Protein AF-A0A7V3WCJ1-F1 (afdb_monomer)

Mean predicted aligned error: 14.2 Å

Structure (mmCIF, N/CA/C/O backbone):
data_AF-A0A7V3WCJ1-F1
#
_entry.id   AF-A0A7V3WCJ1-F1
#
loop_
_atom_site.group_PDB
_atom_site.id
_atom_site.type_symbol
_atom_site.label_atom_id
_atom_site.label_alt_id
_atom_site.label_comp_id
_atom_site.label_asym_id
_atom_site.label_entity_id
_atom_site.label_seq_id
_atom_site.pdbx_PDB_ins_code
_atom_site.Cartn_x
_atom_site.Cartn_y
_atom_site.Cartn_z
_atom_site.occupancy
_atom_site.B_iso_or_equiv
_atom_site.auth_seq_id
_atom_site.auth_comp_id
_atom_site.auth_asym_id
_atom_site.auth_atom_id
_atom_site.pdbx_PDB_model_num
ATOM 1 N N . MET A 1 1 ? 14.424 77.603 13.466 1.00 44.03 1 MET A N 1
ATOM 2 C CA . MET A 1 1 ? 14.959 76.232 13.320 1.00 44.03 1 MET A CA 1
ATOM 3 C C . MET A 1 1 ? 13.785 75.264 13.225 1.00 44.03 1 MET A C 1
ATOM 5 O O . MET A 1 1 ? 13.098 75.058 14.213 1.00 44.03 1 MET A O 1
ATOM 9 N N . LYS A 1 2 ? 13.462 74.783 12.017 1.00 47.66 2 LYS A N 1
ATOM 10 C CA . LYS A 1 2 ? 12.344 73.857 11.762 1.00 47.66 2 LYS A CA 1
ATOM 11 C C . LYS A 1 2 ? 12.919 72.444 11.724 1.00 47.66 2 LYS A C 1
ATOM 13 O O . LYS A 1 2 ? 13.711 72.175 10.834 1.00 47.66 2 LYS A O 1
ATOM 18 N N . TYR A 1 3 ? 12.569 71.599 12.692 1.00 51.75 3 TYR A N 1
ATOM 19 C CA . TYR A 1 3 ? 13.050 70.219 12.821 1.00 51.75 3 TYR A CA 1
ATOM 20 C C . TYR A 1 3 ? 12.487 69.341 11.685 1.00 51.75 3 TYR A C 1
ATOM 22 O O . TYR A 1 3 ? 11.305 68.995 11.728 1.00 51.75 3 TYR A O 1
ATOM 30 N N . PRO A 1 4 ? 13.281 68.947 10.670 1.00 53.12 4 PRO A N 1
ATOM 31 C CA . PRO A 1 4 ? 12.783 68.126 9.563 1.00 53.12 4 PRO A CA 1
ATOM 32 C C . PRO A 1 4 ? 12.708 66.629 9.920 1.00 53.12 4 PRO A C 1
ATOM 34 O O . PRO A 1 4 ? 12.177 65.832 9.152 1.00 53.12 4 PRO A O 1
ATOM 37 N N . TYR A 1 5 ? 13.196 66.244 11.103 1.00 53.50 5 TYR A N 1
ATOM 38 C CA . TYR A 1 5 ? 13.341 64.850 11.528 1.00 53.50 5 TYR A CA 1
ATOM 39 C C . TYR A 1 5 ? 12.057 64.211 12.083 1.00 53.50 5 TYR A C 1
ATOM 41 O O . TYR A 1 5 ? 11.959 62.991 12.146 1.00 53.50 5 TYR A O 1
ATOM 49 N N . TYR A 1 6 ? 11.039 65.003 12.439 1.00 54.31 6 TYR A N 1
ATOM 50 C CA . TYR A 1 6 ? 9.848 64.490 13.135 1.00 54.31 6 TYR A CA 1
ATOM 51 C C . TYR A 1 6 ? 8.928 63.629 12.254 1.00 54.31 6 TYR A C 1
ATOM 53 O O . TYR A 1 6 ? 8.267 62.720 12.749 1.00 54.31 6 TYR A O 1
ATOM 61 N N . LYS A 1 7 ? 8.898 63.876 10.937 1.00 56.44 7 LYS A N 1
ATOM 62 C CA . LYS A 1 7 ? 8.037 63.122 10.008 1.00 56.44 7 LYS A CA 1
ATOM 63 C C . LYS A 1 7 ? 8.504 61.679 9.801 1.00 56.44 7 LYS A C 1
ATOM 65 O O . LYS A 1 7 ? 7.675 60.796 9.619 1.00 56.44 7 LYS A O 1
ATOM 70 N N . TRP A 1 8 ? 9.813 61.442 9.865 1.00 54.53 8 TRP A N 1
ATOM 71 C CA . TRP A 1 8 ? 10.405 60.122 9.636 1.00 54.53 8 TRP A CA 1
ATOM 72 C C . TRP A 1 8 ? 10.283 59.213 10.859 1.00 54.53 8 TRP A C 1
ATOM 74 O O . TRP A 1 8 ? 9.990 58.028 10.712 1.00 54.53 8 TRP A O 1
ATOM 84 N N . SER A 1 9 ? 10.411 59.772 12.067 1.00 59.06 9 SER A N 1
ATOM 85 C CA . SER A 1 9 ? 10.249 59.001 13.304 1.00 59.06 9 SER A CA 1
ATOM 86 C C . SER A 1 9 ? 8.825 58.487 13.497 1.00 59.06 9 SER A C 1
ATOM 88 O O . SER A 1 9 ? 8.661 57.356 13.937 1.00 59.06 9 SER A O 1
ATOM 90 N N . ILE A 1 10 ? 7.808 59.273 13.124 1.00 62.25 10 ILE A N 1
ATOM 91 C CA . ILE A 1 10 ? 6.398 58.862 13.234 1.00 62.25 10 ILE A CA 1
ATOM 92 C C . ILE A 1 10 ? 6.067 57.760 12.224 1.00 62.25 10 ILE A C 1
ATOM 94 O O . ILE A 1 10 ? 5.360 56.815 12.556 1.00 62.25 10 ILE A O 1
ATOM 98 N N . LEU A 1 11 ? 6.595 57.847 10.999 1.00 63.66 11 LEU A N 1
ATOM 99 C CA . LEU A 1 11 ? 6.371 56.808 9.993 1.00 63.66 11 LEU A CA 1
ATOM 100 C C . LEU A 1 11 ? 7.015 55.479 10.411 1.00 63.66 11 LEU A C 1
ATOM 102 O O . LEU A 1 11 ? 6.411 54.423 10.246 1.00 63.66 11 LEU A O 1
ATOM 106 N N . SER A 1 12 ? 8.219 55.550 10.988 1.00 61.09 12 SER A N 1
ATOM 107 C CA . SER A 1 12 ? 8.955 54.388 11.492 1.00 61.09 12 SER A CA 1
ATOM 108 C C . SER A 1 12 ? 8.236 53.730 12.669 1.00 61.09 12 SER A C 1
ATOM 110 O O . SER A 1 12 ? 8.022 52.519 12.654 1.00 61.09 12 SER A O 1
ATOM 112 N N . THR A 1 13 ? 7.775 54.511 13.654 1.00 65.50 13 THR A N 1
ATOM 113 C CA . THR A 1 13 ? 7.028 53.954 14.790 1.00 65.50 13 THR A CA 1
ATOM 114 C C . THR A 1 13 ? 5.686 53.374 14.369 1.00 65.50 13 THR A C 1
ATOM 116 O O . THR A 1 13 ? 5.299 52.343 14.908 1.00 65.50 13 THR A O 1
ATOM 119 N N . LEU A 1 14 ? 5.005 53.957 13.377 1.00 68.12 14 LEU A N 1
ATOM 120 C CA . LEU A 1 14 ? 3.754 53.407 12.851 1.00 68.12 14 LEU A CA 1
ATOM 121 C C . LEU A 1 14 ? 3.976 52.072 12.122 1.00 68.12 14 LEU A C 1
ATOM 123 O O . LEU A 1 14 ? 3.197 51.142 12.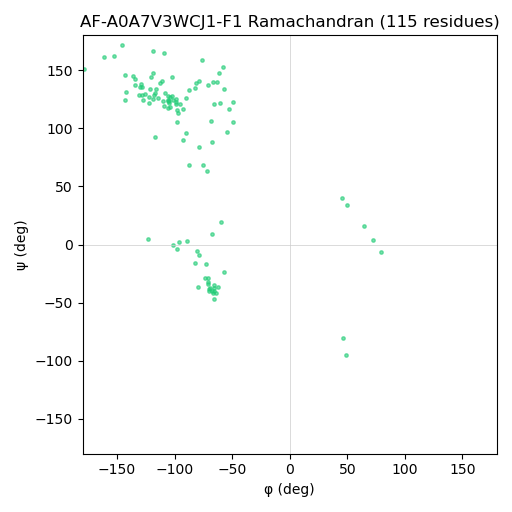309 1.00 68.12 14 LEU A O 1
ATOM 127 N N . TYR A 1 15 ? 5.061 51.955 11.347 1.00 62.38 15 TYR A N 1
ATOM 128 C CA . TYR A 1 15 ? 5.451 50.705 10.683 1.00 62.38 15 TYR A CA 1
ATOM 129 C C . TYR A 1 15 ? 5.797 49.606 11.692 1.00 62.38 15 TYR A C 1
ATOM 131 O O . TYR A 1 15 ? 5.388 48.459 11.532 1.00 62.38 15 TYR A O 1
ATOM 139 N N . LEU A 1 16 ? 6.520 49.966 12.754 1.00 66.00 16 LEU A N 1
ATOM 140 C CA . LEU A 1 16 ? 6.945 49.042 13.804 1.00 66.00 16 LEU A CA 1
ATOM 141 C C . LEU A 1 16 ? 5.752 48.572 14.648 1.00 66.00 16 LEU A C 1
ATOM 143 O O . LEU A 1 16 ? 5.663 47.394 14.986 1.00 66.00 16 LEU A O 1
ATOM 147 N N . LEU A 1 17 ? 4.790 49.464 14.912 1.00 67.88 17 LEU A N 1
ATOM 148 C CA . LEU A 1 17 ? 3.538 49.122 15.584 1.00 67.88 17 LEU A CA 1
ATOM 149 C C . LEU A 1 17 ? 2.672 48.192 14.721 1.00 67.88 17 LEU A C 1
ATOM 151 O O . LEU A 1 17 ? 2.127 47.228 15.242 1.00 67.88 17 LEU A O 1
ATOM 155 N N . LEU A 1 18 ? 2.588 48.437 13.408 1.00 62.62 18 LEU A N 1
ATOM 156 C CA . LEU A 1 18 ? 1.907 47.555 12.451 1.00 62.62 18 LEU A CA 1
ATOM 157 C C . LEU A 1 18 ? 2.557 46.170 12.374 1.00 62.62 18 LEU A C 1
ATOM 159 O O . LEU A 1 18 ? 1.845 45.180 12.262 1.00 62.62 18 LEU A O 1
ATOM 163 N N . PHE A 1 19 ? 3.886 46.085 12.474 1.00 60.12 19 P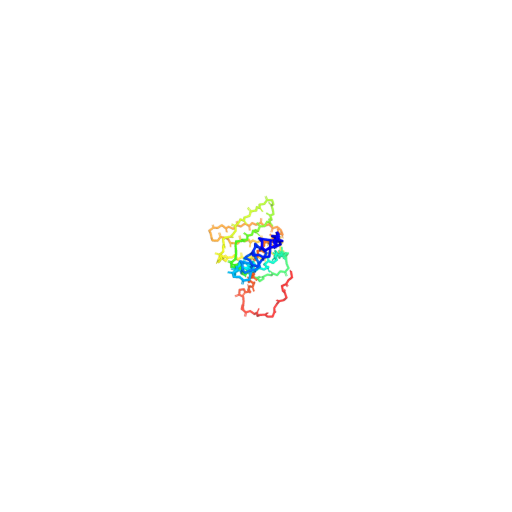HE A N 1
ATOM 164 C CA . PHE A 1 19 ? 4.604 44.809 12.499 1.00 60.12 19 PHE A CA 1
ATOM 165 C C . PHE A 1 19 ? 4.358 44.034 13.803 1.00 60.12 19 PHE A C 1
ATOM 167 O O . PHE A 1 19 ? 4.184 42.821 13.775 1.00 60.12 19 PHE A O 1
ATOM 174 N N . LEU A 1 20 ? 4.290 44.737 14.939 1.00 60.59 20 LEU A N 1
ATOM 175 C CA . LEU A 1 20 ? 3.990 44.152 16.251 1.00 60.59 20 LEU A CA 1
ATOM 176 C C . LEU A 1 20 ? 2.509 43.767 16.416 1.00 60.59 20 LEU A C 1
ATOM 178 O O . LEU A 1 20 ? 2.200 42.841 17.161 1.00 60.59 20 LEU A O 1
ATOM 182 N N . LEU A 1 21 ? 1.599 44.468 15.733 1.00 59.94 21 LEU A N 1
ATOM 183 C CA . LEU A 1 21 ? 0.149 44.232 15.755 1.00 59.94 21 LEU A CA 1
ATOM 184 C C . LEU A 1 21 ? -0.345 43.362 14.594 1.00 59.94 21 LEU A C 1
ATOM 186 O O . LEU A 1 21 ? -1.547 43.130 14.493 1.00 59.94 21 LEU A O 1
ATOM 190 N N . CYS A 1 22 ? 0.547 42.884 13.726 1.00 52.59 22 CYS A N 1
ATOM 191 C CA . CYS A 1 22 ? 0.232 41.877 12.724 1.00 52.59 22 CYS A CA 1
ATOM 192 C C . CYS A 1 22 ? 0.480 40.491 13.334 1.00 52.59 22 CYS A C 1
ATOM 194 O O . CYS A 1 22 ? 1.604 39.991 13.255 1.00 52.59 22 CYS A O 1
ATOM 196 N N . PRO A 1 23 ? -0.540 39.796 13.874 1.00 49.94 23 PRO A N 1
ATOM 197 C CA . PRO A 1 23 ? -0.493 38.350 13.992 1.00 49.94 23 PRO A CA 1
ATOM 198 C C . PRO A 1 23 ? -0.658 37.784 12.577 1.00 49.94 23 PRO A C 1
ATOM 200 O O . PRO A 1 23 ? -1.653 37.142 12.253 1.00 49.94 23 PRO A O 1
ATOM 203 N N . VAL A 1 24 ? 0.283 38.075 11.676 1.00 52.12 24 VAL A N 1
ATOM 204 C CA . VAL A 1 24 ? 0.304 37.447 10.360 1.00 52.12 24 VAL A CA 1
ATOM 205 C C . VAL A 1 24 ? 0.896 36.072 10.578 1.00 52.12 24 VAL A C 1
ATOM 207 O O . VAL A 1 24 ? 2.099 35.860 10.490 1.00 52.12 24 VAL A O 1
ATOM 210 N N . LEU A 1 25 ? 0.002 35.164 10.971 1.00 47.84 25 LEU A N 1
ATOM 211 C CA . LEU A 1 25 ? -0.353 34.024 10.133 1.00 47.84 25 LEU A CA 1
ATOM 212 C C . LEU A 1 25 ? 0.838 33.296 9.498 1.00 47.84 25 LEU A C 1
ATOM 214 O O . LEU A 1 25 ? 0.733 32.774 8.397 1.00 47.84 25 LEU A O 1
ATOM 218 N N . GLN A 1 26 ? 1.928 33.111 10.235 1.00 44.91 26 GLN A N 1
ATOM 219 C CA . GLN A 1 26 ? 2.606 31.827 10.176 1.00 44.91 26 GLN A CA 1
ATOM 220 C C . GLN A 1 26 ? 1.753 30.847 10.977 1.00 44.91 26 GLN A C 1
ATOM 222 O O . GLN A 1 26 ? 2.137 30.363 12.037 1.00 44.91 26 GLN A O 1
ATOM 227 N N . ALA A 1 27 ? 0.568 30.540 10.434 1.00 49.50 27 ALA A N 1
ATOM 228 C CA . ALA A 1 27 ? 0.094 29.176 10.507 1.00 49.50 27 ALA A CA 1
ATOM 229 C C . ALA A 1 27 ? 1.244 28.382 9.898 1.00 49.50 27 ALA A C 1
ATOM 231 O O . ALA A 1 27 ? 1.444 28.400 8.683 1.00 49.50 27 ALA A O 1
ATOM 232 N N . GLN A 1 28 ? 2.105 27.848 10.764 1.00 46.81 28 GLN A N 1
ATOM 233 C CA . GLN A 1 28 ? 3.076 26.847 10.383 1.00 46.81 28 GLN A CA 1
ATOM 234 C C . GLN A 1 28 ? 2.254 25.827 9.610 1.00 46.81 28 GLN A C 1
ATOM 236 O O . GLN A 1 28 ? 1.424 25.139 10.204 1.00 46.81 28 GLN A O 1
ATOM 241 N N . GLN A 1 29 ? 2.390 25.812 8.279 1.00 47.94 29 GLN A N 1
ATOM 242 C CA . GLN A 1 29 ? 1.914 24.675 7.515 1.00 47.94 29 GLN A CA 1
ATOM 243 C C . GLN A 1 29 ? 2.511 23.474 8.242 1.00 47.94 29 GLN A C 1
ATOM 245 O O . GLN A 1 29 ? 3.730 23.486 8.467 1.00 47.94 29 GLN A O 1
ATOM 250 N N . PRO A 1 30 ? 1.692 22.517 8.711 1.00 51.91 30 PRO A N 1
ATOM 251 C CA . PRO A 1 30 ? 2.242 21.306 9.278 1.00 51.91 30 PRO A CA 1
ATOM 252 C C . PRO A 1 30 ? 3.204 20.779 8.223 1.00 51.91 30 PRO A C 1
ATOM 254 O O . PRO A 1 30 ? 2.823 20.566 7.070 1.00 51.91 30 PRO A O 1
ATOM 257 N N . PHE A 1 31 ? 4.487 20.733 8.579 1.00 52.78 31 PHE A N 1
ATOM 258 C CA . PHE A 1 31 ? 5.508 20.165 7.724 1.00 52.78 31 PHE A CA 1
ATOM 259 C C . PHE A 1 31 ? 5.186 18.675 7.680 1.00 52.78 31 PHE A C 1
ATOM 261 O O . PHE A 1 31 ? 5.617 17.922 8.547 1.00 52.78 31 PHE A O 1
ATOM 268 N N . ASN A 1 32 ? 4.331 18.291 6.736 1.00 58.44 32 ASN A N 1
ATOM 269 C CA . ASN A 1 32 ? 4.004 16.914 6.430 1.00 58.44 32 ASN A CA 1
ATOM 270 C C . ASN A 1 32 ? 4.965 16.508 5.318 1.00 58.44 32 ASN A C 1
ATOM 272 O O . ASN A 1 32 ? 4.683 16.775 4.150 1.00 58.44 32 ASN A O 1
ATOM 276 N N . PRO A 1 33 ? 6.153 15.968 5.651 1.00 64.12 33 PRO A N 1
ATOM 277 C CA . PRO A 1 33 ? 7.056 15.494 4.624 1.00 64.12 33 PRO A CA 1
ATOM 278 C C . PRO A 1 33 ? 6.366 14.368 3.844 1.00 64.12 33 PRO A C 1
ATOM 280 O O . PRO A 1 33 ? 5.605 13.593 4.438 1.00 64.12 33 PRO A O 1
ATOM 283 N N . PRO A 1 34 ? 6.653 14.243 2.541 1.00 66.81 34 PRO A N 1
ATOM 284 C CA . PRO A 1 34 ? 6.166 13.119 1.764 1.00 66.81 34 PRO A CA 1
ATOM 285 C C . PRO A 1 34 ? 6.715 11.822 2.367 1.00 66.81 34 PRO A C 1
ATOM 287 O O . PRO A 1 34 ? 7.928 11.632 2.499 1.00 66.81 34 PRO A O 1
ATOM 290 N N . VAL A 1 35 ? 5.812 10.929 2.753 1.00 72.62 35 VAL A N 1
ATOM 291 C CA . VAL A 1 35 ? 6.108 9.577 3.217 1.00 72.62 35 VAL A CA 1
ATOM 292 C C . VAL A 1 35 ? 6.095 8.664 2.001 1.00 72.62 35 VAL A C 1
ATOM 294 O O . VAL A 1 35 ? 5.114 8.628 1.255 1.00 72.62 35 VAL A O 1
ATOM 297 N N . ARG A 1 36 ? 7.186 7.916 1.808 1.00 70.62 36 ARG A N 1
ATOM 298 C CA . ARG A 1 36 ? 7.279 6.892 0.767 1.00 70.62 36 ARG A CA 1
ATOM 299 C C . ARG A 1 36 ? 7.294 5.507 1.401 1.00 70.62 36 ARG A C 1
ATOM 301 O O . ARG A 1 36 ? 8.168 5.233 2.220 1.00 70.62 36 ARG A O 1
ATOM 308 N N . VAL A 1 37 ? 6.358 4.649 1.003 1.00 72.75 37 VAL A N 1
ATOM 309 C CA . VAL A 1 37 ? 6.300 3.240 1.428 1.00 72.75 37 VAL A CA 1
ATOM 310 C C . VAL A 1 37 ? 6.491 2.346 0.211 1.00 72.75 37 VAL A C 1
ATOM 312 O O . VAL A 1 37 ? 5.876 2.574 -0.833 1.00 72.75 37 VAL A O 1
ATOM 315 N N . TRP A 1 38 ? 7.347 1.336 0.356 1.00 73.88 38 TRP A N 1
ATOM 316 C CA . TRP A 1 38 ? 7.646 0.362 -0.688 1.00 73.88 38 TRP A CA 1
ATOM 317 C C . TRP A 1 38 ? 6.975 -0.959 -0.345 1.00 73.88 38 TRP A C 1
ATOM 319 O O . TRP A 1 38 ? 7.284 -1.585 0.667 1.00 73.88 38 TRP A O 1
ATOM 329 N N . LEU A 1 39 ? 6.050 -1.396 -1.191 1.00 74.94 39 LEU A N 1
ATOM 330 C CA . LEU A 1 39 ? 5.393 -2.683 -1.027 1.00 74.94 39 LEU A CA 1
ATOM 331 C C . LEU A 1 39 ? 6.078 -3.695 -1.936 1.00 74.94 39 LEU A C 1
ATOM 333 O O . LEU A 1 39 ? 5.902 -3.675 -3.154 1.00 74.94 39 LEU A O 1
ATOM 337 N N . THR A 1 40 ? 6.867 -4.568 -1.318 1.00 69.88 40 THR A N 1
ATOM 338 C CA . THR A 1 40 ? 7.543 -5.684 -1.983 1.00 69.88 40 THR A CA 1
ATOM 339 C C . THR A 1 40 ? 6.908 -7.012 -1.567 1.00 69.88 40 THR A C 1
ATOM 341 O O . THR A 1 40 ? 6.149 -7.086 -0.597 1.00 69.88 40 THR A O 1
ATOM 344 N N . HIS A 1 41 ? 7.211 -8.068 -2.317 1.00 68.81 41 HIS A N 1
ATOM 345 C CA . HIS A 1 41 ? 6.636 -9.421 -2.290 1.00 68.81 41 HIS A CA 1
ATOM 346 C C . HIS A 1 41 ? 6.758 -10.210 -0.962 1.00 68.81 41 HIS A C 1
ATOM 348 O O . HIS A 1 41 ? 6.668 -11.435 -0.952 1.00 68.81 41 HIS A O 1
ATOM 354 N N . TRP A 1 42 ? 6.990 -9.564 0.182 1.00 58.94 42 TRP A N 1
ATOM 355 C CA . TRP A 1 42 ? 7.591 -10.239 1.329 1.00 58.94 42 TRP A CA 1
ATOM 356 C C . TRP A 1 42 ? 6.630 -10.748 2.413 1.00 58.94 42 TRP A C 1
ATOM 358 O O . TRP A 1 42 ? 7.086 -11.403 3.350 1.00 58.94 42 TRP A O 1
ATOM 368 N N . GLN A 1 43 ? 5.317 -10.502 2.341 1.00 60.09 43 GLN A N 1
ATOM 369 C CA . GLN A 1 43 ? 4.408 -10.982 3.393 1.00 60.09 43 GLN A CA 1
ATOM 370 C C . GLN A 1 43 ? 3.047 -11.443 2.881 1.00 60.09 43 GLN A C 1
ATOM 372 O O . GLN A 1 43 ? 2.266 -10.654 2.374 1.00 60.09 43 GLN A O 1
ATOM 377 N N . SER A 1 44 ? 2.685 -12.689 3.196 1.00 65.25 44 SER A N 1
ATOM 378 C CA . SER A 1 44 ? 1.350 -13.274 2.967 1.00 65.25 44 SER A CA 1
ATOM 379 C C . SER A 1 44 ? 0.242 -12.653 3.837 1.00 65.25 44 SER A C 1
ATOM 381 O O . SER A 1 44 ? -0.848 -13.205 3.958 1.00 65.25 44 SER A O 1
ATOM 383 N N . THR A 1 45 ? 0.534 -11.563 4.554 1.00 76.25 45 THR A N 1
ATOM 384 C CA . THR A 1 45 ? -0.405 -10.926 5.480 1.00 76.25 45 THR A CA 1
ATOM 385 C C . THR A 1 45 ? -0.944 -9.648 4.859 1.00 76.25 45 THR A C 1
ATOM 387 O O . THR A 1 45 ? -0.146 -8.762 4.559 1.00 76.25 45 THR A O 1
ATOM 390 N N . PRO A 1 46 ? -2.274 -9.512 4.725 1.00 80.44 46 PRO A N 1
ATOM 391 C CA . PRO A 1 46 ? -2.852 -8.298 4.184 1.00 80.44 46 PRO A CA 1
ATOM 392 C C . PRO A 1 46 ? -2.557 -7.078 5.063 1.00 80.44 46 PRO A C 1
ATOM 394 O O . PRO A 1 46 ? -2.634 -7.153 6.299 1.00 80.44 46 PRO A O 1
ATOM 397 N N . LEU A 1 47 ? -2.260 -5.954 4.414 1.00 84.12 47 LEU A N 1
ATOM 398 C CA . LEU A 1 47 ? -2.049 -4.654 5.044 1.00 84.12 47 LEU A CA 1
ATOM 399 C C . LEU A 1 47 ? -3.188 -3.706 4.682 1.00 84.12 47 LEU A C 1
ATOM 401 O O . LEU A 1 47 ? -3.646 -3.680 3.545 1.00 84.12 47 LEU A O 1
ATOM 405 N N . TYR A 1 48 ? -3.625 -2.908 5.646 1.00 86.25 48 TYR A N 1
ATOM 406 C CA . TYR A 1 48 ? -4.544 -1.802 5.439 1.00 86.25 48 TYR A CA 1
ATOM 407 C C . TYR A 1 48 ? -3.788 -0.493 5.594 1.00 86.25 48 TYR A C 1
ATOM 409 O O . TYR A 1 48 ? -3.071 -0.288 6.578 1.00 86.25 48 TYR A O 1
ATOM 417 N N . ILE A 1 49 ? -3.963 0.381 4.613 1.00 87.06 49 ILE A N 1
ATOM 418 C CA . ILE A 1 49 ? -3.292 1.671 4.535 1.00 87.06 49 ILE A CA 1
ATOM 419 C C . ILE A 1 49 ? -4.353 2.756 4.477 1.00 87.06 49 ILE A C 1
ATOM 421 O O . ILE A 1 49 ? -5.246 2.705 3.633 1.00 87.06 49 ILE A O 1
ATOM 425 N N . THR A 1 50 ? -4.242 3.728 5.372 1.00 86.94 50 THR A N 1
ATOM 426 C CA . THR A 1 50 ? -5.122 4.897 5.449 1.00 86.94 50 THR A CA 1
ATOM 427 C C . THR A 1 50 ? -4.280 6.142 5.638 1.00 86.94 50 THR A C 1
ATOM 429 O O . THR A 1 50 ? -3.369 6.142 6.465 1.00 86.94 50 THR A O 1
ATOM 432 N N . S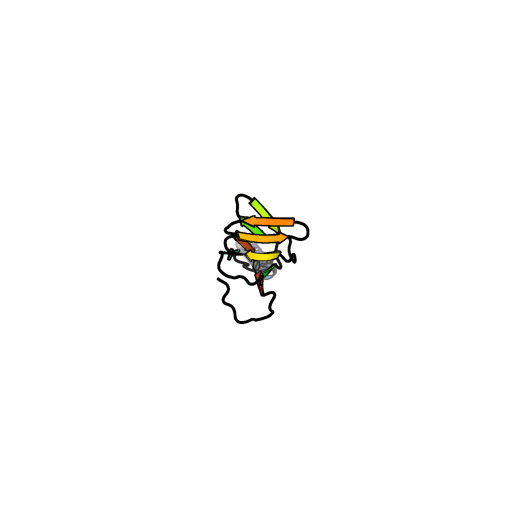ER A 1 51 ? -4.603 7.216 4.930 1.00 84.50 51 SER A N 1
ATOM 433 C CA . SER A 1 51 ? -3.987 8.529 5.137 1.00 84.50 51 SER A CA 1
ATOM 434 C C . SER A 1 51 ? -5.045 9.544 5.548 1.00 84.50 51 SER A C 1
ATOM 436 O O . SER A 1 51 ? -6.187 9.458 5.102 1.00 84.50 51 SER A O 1
ATOM 438 N N . GLU A 1 52 ? -4.669 10.518 6.374 1.00 84.00 52 GLU A N 1
ATOM 439 C CA . GLU A 1 52 ? -5.503 11.699 6.649 1.00 84.00 52 GLU A CA 1
ATOM 440 C C . GLU A 1 52 ? -5.431 12.746 5.523 1.00 84.00 52 GLU A C 1
ATOM 442 O O . GLU A 1 52 ? -6.215 13.693 5.506 1.00 84.00 52 GLU A O 1
ATOM 447 N N . SER A 1 53 ? -4.521 12.559 4.563 1.00 84.19 53 SER A N 1
ATOM 448 C CA . SER A 1 53 ? -4.312 13.426 3.404 1.00 84.19 53 SER A CA 1
ATOM 449 C C . SER A 1 53 ? -4.555 12.665 2.099 1.00 84.19 53 SER A C 1
ATOM 451 O O . SER A 1 53 ? -4.642 11.439 2.074 1.00 84.19 53 SER A O 1
ATOM 453 N N . VAL A 1 54 ? -4.677 13.395 0.988 1.00 86.88 54 VAL A N 1
ATOM 454 C CA . VAL A 1 54 ? -4.699 12.785 -0.349 1.00 86.88 54 VAL A CA 1
ATOM 455 C C . VAL A 1 54 ? -3.328 12.182 -0.640 1.00 86.88 54 VAL A C 1
ATOM 457 O O . VAL A 1 54 ? -2.300 12.789 -0.347 1.00 86.88 54 VAL A O 1
ATOM 460 N N . TRP A 1 55 ? -3.319 11.004 -1.253 1.00 89.62 55 TRP A N 1
ATOM 461 C CA . TRP A 1 55 ? -2.099 10.261 -1.538 1.00 89.62 55 TRP A CA 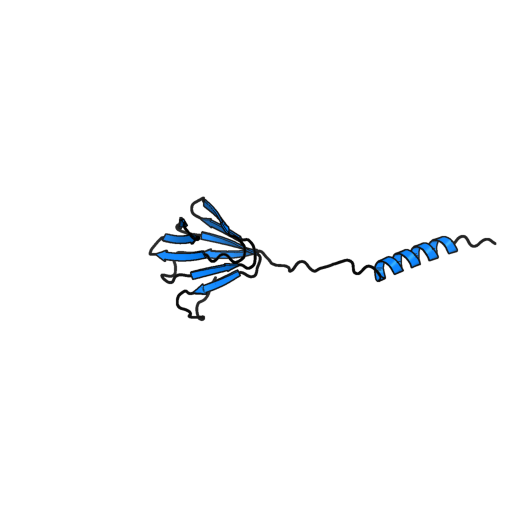1
ATOM 462 C C . TRP A 1 55 ? -2.209 9.500 -2.859 1.00 89.62 55 TRP A C 1
ATOM 464 O O . TRP A 1 55 ? -3.254 9.491 -3.515 1.00 89.62 55 TRP A O 1
ATOM 474 N N . GLN A 1 56 ? -1.103 8.918 -3.303 1.00 89.00 56 GLN A N 1
ATOM 475 C CA . GLN A 1 56 ? -0.985 8.290 -4.610 1.00 89.00 56 GLN A CA 1
ATOM 476 C C . GLN A 1 56 ? -0.268 6.950 -4.504 1.00 89.00 56 GLN A C 1
ATOM 478 O O . GLN A 1 56 ? 0.663 6.769 -3.718 1.00 89.00 56 GLN A O 1
ATOM 483 N N . VAL A 1 57 ? -0.703 6.007 -5.334 1.00 88.56 57 VAL A N 1
ATOM 484 C CA . VAL A 1 57 ? -0.116 4.676 -5.430 1.00 88.56 57 VAL A CA 1
ATOM 485 C 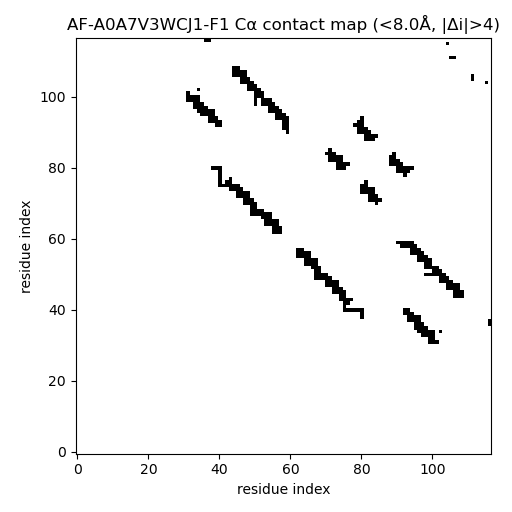C . VAL A 1 57 ? 0.259 4.400 -6.879 1.00 88.56 57 VAL A C 1
ATOM 487 O O . VAL A 1 57 ? -0.547 4.613 -7.785 1.00 88.56 57 VAL A O 1
ATOM 490 N N . THR A 1 58 ? 1.495 3.963 -7.109 1.00 88.81 58 THR A N 1
ATOM 491 C CA . THR A 1 58 ? 2.078 3.806 -8.448 1.00 88.81 58 THR A CA 1
ATOM 492 C C . THR A 1 58 ? 2.735 2.437 -8.602 1.00 88.81 58 THR A C 1
ATOM 494 O O . THR A 1 58 ? 3.540 2.047 -7.761 1.00 88.81 58 THR A O 1
ATOM 497 N N . GLY A 1 59 ? 2.395 1.712 -9.670 1.00 86.31 59 GLY A N 1
ATOM 498 C CA . GLY A 1 59 ? 2.854 0.343 -9.927 1.00 86.31 59 GLY A CA 1
ATOM 499 C C . GLY A 1 59 ? 2.308 -0.200 -11.250 1.00 86.31 59 GLY A C 1
ATOM 500 O O . GLY A 1 59 ? 1.262 0.241 -11.723 1.00 86.31 59 GLY A O 1
ATOM 501 N N . ALA A 1 60 ? 3.051 -1.105 -11.898 1.00 82.38 60 ALA A N 1
ATOM 502 C CA . ALA A 1 60 ? 2.718 -1.675 -13.218 1.00 82.38 60 ALA A CA 1
ATOM 503 C C . ALA A 1 60 ? 2.358 -0.633 -14.308 1.00 82.38 60 ALA A C 1
ATOM 505 O O . ALA A 1 60 ? 1.494 -0.866 -15.152 1.00 82.38 60 ALA A O 1
ATOM 506 N N . GLY A 1 61 ? 2.992 0.547 -14.285 1.00 83.38 61 GLY A N 1
ATOM 507 C CA . GLY A 1 61 ? 2.698 1.641 -15.225 1.00 83.38 61 GLY A CA 1
ATOM 508 C C . GLY A 1 61 ? 1.356 2.348 -14.988 1.00 83.38 61 GLY A C 1
ATOM 509 O O . GLY A 1 61 ? 0.996 3.252 -15.740 1.00 83.38 61 GLY A O 1
ATOM 510 N N . VAL A 1 62 ? 0.628 1.971 -13.936 1.00 83.94 62 VAL A N 1
ATOM 511 C CA . VAL A 1 62 ? -0.612 2.606 -13.497 1.00 83.94 62 VAL A CA 1
ATOM 512 C C . VAL A 1 62 ? -0.315 3.488 -12.294 1.00 83.94 62 VAL A C 1
ATOM 514 O O . VAL A 1 62 ? 0.509 3.165 -11.437 1.00 83.94 62 VAL A O 1
ATOM 517 N N . SER A 1 63 ? -1.015 4.615 -12.221 1.00 87.44 63 SER A N 1
ATOM 518 C CA . SER A 1 63 ? -1.002 5.463 -11.044 1.00 87.44 63 SER A CA 1
ATOM 519 C C . SER A 1 63 ? -2.422 5.808 -10.625 1.00 87.44 63 SER A C 1
ATOM 521 O O . SER A 1 63 ? -3.269 6.116 -11.466 1.00 87.44 63 SER A O 1
ATOM 523 N N . CYS A 1 64 ? -2.689 5.715 -9.327 1.00 88.50 64 CYS A N 1
ATOM 524 C CA . CYS A 1 64 ? -4.005 5.917 -8.753 1.00 88.50 64 CYS A CA 1
ATOM 525 C C . CYS A 1 64 ? -3.930 6.921 -7.606 1.00 88.50 64 CYS A C 1
ATOM 527 O O . CYS A 1 64 ? -3.107 6.782 -6.704 1.00 88.50 64 CYS A O 1
ATOM 529 N N . ARG A 1 65 ? -4.798 7.932 -7.655 1.00 89.75 65 ARG A N 1
ATOM 530 C CA . ARG A 1 65 ? -4.996 8.895 -6.574 1.00 89.75 65 ARG A CA 1
ATOM 531 C C . ARG A 1 65 ? -6.038 8.347 -5.605 1.00 89.75 65 ARG A C 1
ATOM 533 O O . ARG A 1 65 ? -7.091 7.899 -6.052 1.00 89.75 65 ARG A O 1
ATOM 540 N N . ILE A 1 66 ? -5.732 8.426 -4.318 1.00 89.12 66 ILE A N 1
ATOM 541 C CA . ILE A 1 66 ? -6.552 7.948 -3.210 1.00 89.12 66 ILE A CA 1
ATOM 542 C C . ILE A 1 66 ? -6.933 9.150 -2.347 1.00 89.12 66 ILE A C 1
ATOM 544 O O . ILE A 1 66 ? -6.076 9.972 -1.998 1.00 89.12 66 ILE A O 1
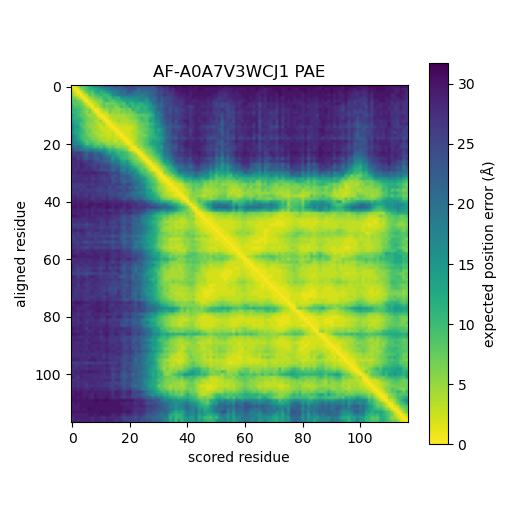ATOM 548 N N . ASP A 1 67 ? -8.218 9.276 -2.031 1.00 89.44 67 ASP A N 1
ATOM 549 C CA . ASP A 1 67 ? -8.700 10.405 -1.239 1.00 89.44 67 ASP A CA 1
ATOM 550 C C . ASP A 1 67 ? -8.361 10.242 0.252 1.00 89.44 67 ASP A C 1
ATOM 552 O O . ASP A 1 67 ? -8.107 9.144 0.759 1.00 89.44 67 ASP A O 1
ATOM 556 N N . ALA A 1 68 ? -8.356 11.365 0.970 1.00 87.44 68 ALA A N 1
ATOM 557 C CA . ALA A 1 68 ? -8.153 11.379 2.413 1.00 87.44 68 ALA A CA 1
ATOM 558 C C . ALA A 1 68 ? -9.204 10.508 3.125 1.00 87.44 68 ALA A C 1
ATOM 560 O O . ALA A 1 68 ? -10.400 10.584 2.842 1.00 87.44 68 ALA A O 1
ATOM 561 N N . GLY A 1 69 ? -8.749 9.681 4.062 1.00 85.56 69 GLY A N 1
ATOM 562 C CA . GLY A 1 69 ? -9.572 8.742 4.821 1.00 85.56 69 GLY A CA 1
ATOM 563 C C . GLY A 1 69 ? -9.928 7.452 4.077 1.00 85.56 69 GLY A C 1
ATOM 564 O O . GLY A 1 69 ? -10.494 6.543 4.687 1.00 85.56 69 GLY A O 1
ATOM 565 N N . GLU A 1 70 ? -9.594 7.315 2.791 1.00 87.62 70 GLU A N 1
ATOM 566 C CA . GLU A 1 70 ? -9.802 6.055 2.081 1.00 87.62 70 GLU A CA 1
ATOM 567 C C . GLU A 1 70 ? -8.823 4.979 2.561 1.00 87.62 70 GLU A C 1
ATOM 569 O O . GLU A 1 70 ? -7.630 5.219 2.764 1.00 87.62 70 GLU A O 1
ATOM 574 N N . THR A 1 71 ? -9.354 3.768 2.744 1.00 87.88 71 THR A N 1
ATOM 575 C CA . THR A 1 71 ? -8.578 2.591 3.137 1.00 87.88 71 THR A CA 1
ATOM 576 C C . THR A 1 71 ? -8.254 1.744 1.918 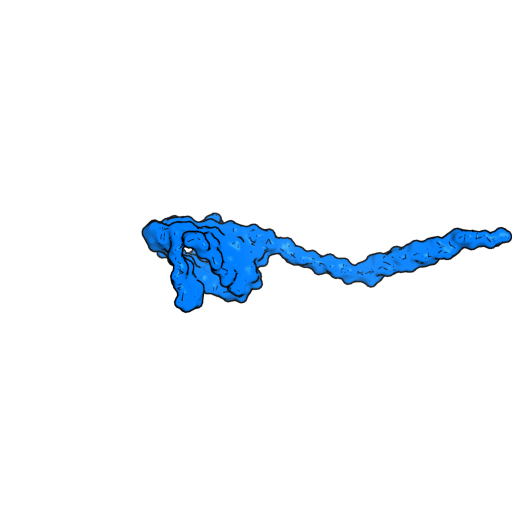1.00 87.88 71 THR A C 1
ATOM 578 O O . THR A 1 71 ? -9.158 1.298 1.211 1.00 87.88 71 THR A O 1
ATOM 581 N N . VAL A 1 72 ? -6.971 1.464 1.715 1.00 89.38 72 VAL A N 1
ATOM 582 C CA . VAL A 1 72 ? -6.480 0.537 0.694 1.00 89.38 72 VAL A CA 1
ATOM 583 C C . VAL A 1 72 ? -6.080 -0.765 1.364 1.00 89.38 72 VAL A C 1
ATOM 585 O O . VAL A 1 72 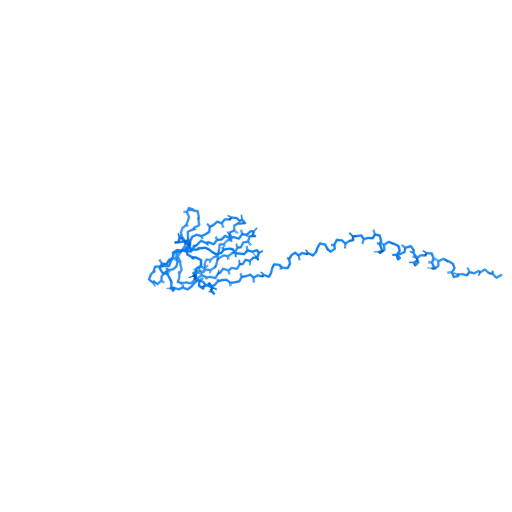? -5.283 -0.759 2.304 1.00 89.38 72 VAL A O 1
ATOM 588 N N . LYS A 1 73 ? -6.617 -1.885 0.875 1.00 89.50 73 LYS A N 1
ATOM 589 C CA . LYS A 1 73 ? -6.190 -3.219 1.300 1.00 89.50 73 LYS A CA 1
ATOM 590 C C . LYS A 1 73 ? -5.150 -3.746 0.318 1.00 89.50 73 LYS A C 1
ATOM 592 O O . LYS A 1 73 ? -5.430 -3.900 -0.866 1.00 89.50 73 LYS A O 1
ATOM 597 N N . VAL A 1 74 ? -3.969 -4.042 0.830 1.00 88.12 74 VAL A N 1
ATOM 598 C CA . VAL A 1 74 ? -2.844 -4.623 0.105 1.00 88.12 74 VAL A CA 1
ATOM 599 C C . VAL A 1 74 ? -2.788 -6.106 0.427 1.00 88.12 74 VAL A C 1
ATOM 601 O O . VAL A 1 74 ? -2.700 -6.482 1.595 1.00 88.12 74 VAL A O 1
ATOM 604 N N . GLU A 1 75 ? -2.819 -6.950 -0.592 1.00 87.88 75 GLU A N 1
ATOM 605 C CA . GLU A 1 75 ? -2.590 -8.387 -0.478 1.00 87.88 75 GLU A CA 1
ATOM 606 C C . GLU A 1 75 ? -1.357 -8.761 -1.294 1.00 87.88 75 GLU A C 1
ATOM 608 O O . GLU A 1 75 ? -1.281 -8.420 -2.471 1.00 87.88 75 GLU A O 1
ATOM 613 N N . CYS A 1 76 ? -0.403 -9.468 -0.692 1.00 83.00 76 CYS A N 1
ATOM 614 C CA . CYS A 1 76 ? 0.731 -10.026 -1.422 1.00 83.00 76 CYS A CA 1
ATOM 615 C C . CYS A 1 76 ? 0.579 -11.550 -1.480 1.00 83.00 76 CYS A C 1
ATOM 617 O O . CYS A 1 76 ? 0.557 -12.208 -0.436 1.00 83.00 76 CYS A O 1
ATOM 619 N N . ASP A 1 77 ? 0.479 -12.100 -2.689 1.00 80.56 77 ASP A N 1
ATOM 620 C CA . ASP A 1 77 ? 0.406 -13.538 -2.949 1.00 80.56 77 ASP A CA 1
ATOM 621 C C . ASP A 1 77 ? 1.542 -13.960 -3.883 1.00 80.56 77 ASP A C 1
ATOM 623 O O . ASP A 1 77 ? 1.660 -13.442 -4.991 1.00 80.56 77 ASP A O 1
ATOM 627 N N . ALA A 1 78 ? 2.375 -14.896 -3.424 1.00 76.25 78 ALA A N 1
ATOM 628 C CA . ALA A 1 78 ? 3.553 -15.442 -4.102 1.00 76.25 78 ALA A CA 1
ATOM 629 C C . ALA A 1 78 ? 4.495 -14.399 -4.749 1.00 76.25 78 ALA A C 1
ATOM 631 O O . ALA A 1 78 ? 5.528 -14.069 -4.172 1.00 76.25 78 ALA A O 1
ATOM 632 N N . ALA A 1 79 ? 4.153 -13.913 -5.946 1.00 78.38 79 ALA A N 1
ATOM 633 C CA . ALA A 1 79 ? 4.924 -12.967 -6.758 1.00 78.38 79 ALA A CA 1
ATOM 634 C C . ALA A 1 79 ? 4.146 -11.686 -7.126 1.00 78.38 79 ALA A C 1
ATOM 636 O O . ALA A 1 79 ? 4.642 -10.862 -7.889 1.00 78.38 79 ALA A O 1
ATOM 637 N N . GLN A 1 80 ? 2.924 -11.515 -6.620 1.00 83.19 80 GLN A N 1
ATOM 638 C CA . GLN A 1 80 ? 2.020 -10.449 -7.030 1.00 83.19 80 GLN A CA 1
ATOM 639 C C . GLN A 1 80 ? 1.491 -9.671 -5.826 1.00 83.19 80 GLN A C 1
ATOM 641 O O . GLN A 1 80 ? 1.051 -10.241 -4.828 1.00 83.19 80 GLN A O 1
ATOM 646 N N . VAL A 1 81 ? 1.494 -8.347 -5.949 1.00 87.00 81 VAL A N 1
ATOM 647 C CA . VAL A 1 81 ? 0.869 -7.420 -5.011 1.00 87.00 81 VAL A CA 1
ATOM 648 C C . VAL A 1 81 ? -0.433 -6.907 -5.619 1.00 87.00 81 VAL A C 1
ATOM 650 O O . VAL A 1 81 ? -0.453 -6.248 -6.663 1.00 87.00 81 VAL A O 1
ATOM 653 N N . THR A 1 82 ? -1.534 -7.198 -4.938 1.00 89.31 82 THR A N 1
ATOM 654 C CA . THR A 1 82 ? -2.879 -6.762 -5.301 1.00 89.31 82 THR A CA 1
ATOM 655 C C . THR A 1 82 ? -3.334 -5.648 -4.367 1.00 89.31 82 THR A C 1
ATOM 657 O O . THR A 1 82 ? -3.382 -5.817 -3.149 1.00 89.31 82 THR A O 1
ATOM 660 N N . LEU A 1 83 ? -3.700 -4.507 -4.943 1.00 89.44 83 LEU A N 1
ATOM 661 C CA . LEU A 1 83 ? -4.337 -3.397 -4.248 1.00 89.44 83 LEU A CA 1
ATOM 662 C C . LEU A 1 83 ? -5.837 -3.442 -4.483 1.00 89.44 83 LEU A C 1
ATOM 664 O O . LEU A 1 83 ? -6.290 -3.338 -5.621 1.00 89.44 83 LEU A O 1
ATOM 668 N N . HIS A 1 84 ? -6.606 -3.534 -3.407 1.00 89.94 84 HIS A N 1
ATOM 669 C CA . HIS A 1 84 ? -8.058 -3.427 -3.448 1.00 89.94 84 HIS A CA 1
ATOM 670 C C . HIS A 1 84 ? -8.477 -2.010 -3.065 1.00 89.94 84 HIS A C 1
ATOM 672 O O . HIS A 1 84 ? -8.253 -1.552 -1.941 1.00 89.94 84 HIS A O 1
ATOM 678 N N . LEU A 1 85 ? -9.078 -1.329 -4.035 1.00 87.44 85 LEU A N 1
ATOM 679 C CA . LEU A 1 85 ? -9.540 0.051 -4.005 1.00 87.44 85 LEU A CA 1
ATOM 680 C C . LEU A 1 85 ? -11.058 0.062 -4.176 1.00 87.44 85 LEU A C 1
ATOM 682 O O . LEU A 1 85 ? -11.537 0.087 -5.309 1.00 87.44 85 LEU A O 1
ATOM 686 N N . ARG A 1 86 ? -11.816 0.041 -3.073 1.00 83.69 86 ARG A N 1
ATOM 687 C CA . ARG A 1 86 ? -13.290 -0.071 -3.084 1.00 83.69 86 ARG A CA 1
ATOM 688 C C . ARG A 1 86 ? -13.773 -1.213 -3.994 1.00 83.69 86 ARG A C 1
ATOM 690 O O . ARG A 1 86 ? -13.769 -2.364 -3.574 1.00 83.69 86 ARG A O 1
ATOM 697 N N . ASP A 1 87 ? -14.115 -0.890 -5.239 1.00 82.75 87 ASP A N 1
ATOM 698 C CA . ASP A 1 87 ? -14.726 -1.778 -6.231 1.00 82.75 87 ASP A CA 1
ATOM 699 C C . ASP A 1 87 ? -13.716 -2.296 -7.273 1.00 82.75 87 ASP A C 1
ATOM 701 O O . ASP A 1 87 ? -14.082 -3.012 -8.205 1.00 82.75 87 ASP A O 1
ATOM 705 N N . LYS A 1 88 ? -12.447 -1.886 -7.170 1.00 86.12 88 LYS A N 1
ATOM 706 C CA . LYS A 1 88 ? -11.386 -2.198 -8.132 1.00 86.12 88 LYS A CA 1
ATOM 707 C C . LYS A 1 88 ? -10.254 -2.955 -7.460 1.00 86.12 88 LYS A C 1
ATOM 709 O O . LYS A 1 88 ? -9.864 -2.636 -6.342 1.00 86.12 88 LYS A O 1
ATOM 714 N N . SER A 1 89 ? -9.662 -3.883 -8.199 1.00 89.06 89 SER A N 1
ATOM 715 C CA . SER A 1 89 ? -8.422 -4.549 -7.812 1.00 89.06 89 SER A CA 1
ATOM 716 C C . SER A 1 89 ? -7.360 -4.257 -8.866 1.00 89.06 89 SER A C 1
ATOM 718 O O . SER A 1 89 ? -7.591 -4.472 -10.055 1.00 89.06 89 SER A O 1
ATOM 720 N N . LEU A 1 90 ? -6.214 -3.734 -8.440 1.00 88.88 90 LEU A N 1
ATOM 721 C CA . LEU A 1 90 ? -5.061 -3.462 -9.295 1.00 88.88 90 LEU A CA 1
ATOM 722 C C . LEU A 1 90 ? -3.922 -4.396 -8.913 1.00 88.88 90 LEU A C 1
ATOM 724 O O . LEU A 1 90 ? -3.682 -4.625 -7.733 1.00 88.88 90 LEU A O 1
ATOM 728 N N . GLN A 1 91 ? -3.211 -4.916 -9.905 1.00 89.06 91 GLN A N 1
ATOM 729 C CA . GLN A 1 91 ? -2.159 -5.901 -9.699 1.00 89.06 91 GLN A CA 1
ATOM 730 C C . GLN A 1 91 ? -0.827 -5.390 -10.245 1.00 89.06 91 GLN A C 1
ATOM 732 O O . GLN A 1 91 ? -0.772 -4.890 -11.367 1.00 89.06 91 GLN A O 1
ATOM 737 N N . ALA A 1 92 ? 0.240 -5.541 -9.465 1.00 85.75 92 ALA A N 1
ATOM 738 C CA . ALA A 1 92 ? 1.616 -5.279 -9.883 1.00 85.75 92 ALA A CA 1
ATOM 739 C C . ALA A 1 92 ? 2.590 -6.149 -9.078 1.00 85.75 92 ALA A C 1
ATOM 741 O O . ALA A 1 92 ? 2.231 -6.662 -8.023 1.00 85.75 92 ALA A O 1
ATOM 742 N N . GLU A 1 93 ? 3.823 -6.306 -9.552 1.00 84.75 93 GLU A N 1
ATOM 743 C CA . GLU A 1 93 ? 4.890 -6.973 -8.785 1.00 84.75 93 GLU A CA 1
ATOM 744 C C . GLU A 1 93 ? 5.356 -6.112 -7.600 1.00 84.75 93 GLU A C 1
ATOM 746 O O . GLU A 1 93 ? 5.667 -6.627 -6.528 1.00 84.75 93 GLU A O 1
ATOM 751 N N . GLU A 1 94 ? 5.352 -4.789 -7.779 1.00 84.06 94 GLU A N 1
ATOM 752 C CA . GLU A 1 94 ? 5.796 -3.805 -6.794 1.00 84.06 94 GLU A CA 1
ATOM 753 C C . GLU A 1 94 ? 4.902 -2.562 -6.843 1.00 84.06 94 GLU A C 1
ATOM 755 O O . GLU A 1 94 ? 4.442 -2.150 -7.916 1.00 84.06 94 GLU A O 1
ATOM 760 N N . TRP A 1 95 ? 4.685 -1.944 -5.678 1.00 86.75 95 TRP A N 1
ATOM 761 C CA . TRP A 1 95 ? 3.974 -0.671 -5.563 1.00 86.75 95 TRP A CA 1
ATOM 762 C C . TRP A 1 95 ? 4.760 0.342 -4.741 1.00 86.75 95 TRP A C 1
ATOM 764 O O . TRP A 1 95 ? 5.274 0.039 -3.662 1.00 86.75 95 TRP A O 1
ATOM 774 N N . ASN A 1 96 ? 4.751 1.576 -5.235 1.00 84.50 96 ASN A N 1
ATOM 775 C CA . ASN A 1 96 ? 5.255 2.754 -4.551 1.00 84.50 96 ASN A CA 1
ATOM 776 C C . ASN A 1 96 ? 4.086 3.594 -4.065 1.00 84.50 96 ASN A C 1
ATOM 778 O O . ASN A 1 96 ? 3.225 3.993 -4.853 1.00 84.50 96 ASN A O 1
ATOM 782 N N . ILE A 1 97 ? 4.078 3.872 -2.770 1.00 84.00 97 ILE A N 1
ATOM 783 C CA . ILE A 1 97 ? 3.094 4.732 -2.130 1.00 84.00 97 ILE A CA 1
ATOM 784 C C . ILE A 1 97 ? 3.760 6.055 -1.809 1.00 84.00 97 ILE A C 1
ATOM 786 O O . ILE A 1 97 ? 4.797 6.067 -1.150 1.00 84.00 97 ILE A O 1
ATOM 790 N N . GLU A 1 98 ? 3.148 7.149 -2.241 1.00 83.12 98 GLU A N 1
ATOM 791 C CA . GLU A 1 98 ? 3.586 8.508 -1.947 1.00 83.12 98 GLU A CA 1
ATOM 792 C C . GLU A 1 98 ? 2.409 9.293 -1.373 1.00 83.12 98 GLU A C 1
ATOM 794 O O . GLU A 1 98 ? 1.342 9.370 -1.982 1.00 83.12 98 GLU A O 1
ATOM 799 N N . GLY A 1 99 ? 2.580 9.864 -0.185 1.00 78.19 99 GLY A N 1
ATOM 800 C CA . GLY A 1 99 ? 1.533 10.655 0.453 1.00 78.19 99 GLY A CA 1
ATOM 801 C C . GLY A 1 99 ? 2.068 11.555 1.549 1.00 78.19 99 GLY A C 1
ATOM 802 O O . GLY A 1 99 ? 3.156 11.329 2.076 1.00 78.19 99 GLY A O 1
ATOM 803 N N . ASP A 1 100 ? 1.286 12.563 1.905 1.00 73.38 100 ASP A N 1
ATOM 804 C CA . ASP A 1 100 ? 1.611 13.445 3.019 1.00 73.38 100 ASP A CA 1
ATOM 805 C C . ASP A 1 100 ? 1.266 12.759 4.349 1.00 73.38 100 ASP A C 1
ATOM 807 O O . ASP A 1 100 ? 0.254 12.061 4.474 1.00 73.38 100 ASP A O 1
ATOM 811 N N . ALA A 1 101 ? 2.121 12.939 5.358 1.00 67.94 101 ALA A N 1
ATOM 812 C CA . ALA A 1 101 ? 1.850 12.456 6.709 1.00 67.94 101 ALA A CA 1
ATOM 813 C C . ALA A 1 101 ? 0.533 13.051 7.275 1.00 67.94 101 ALA A C 1
ATOM 815 O O . ALA A 1 101 ? 0.160 14.163 6.900 1.00 67.94 101 ALA A O 1
ATOM 816 N N . PRO A 1 102 ? -0.159 12.367 8.205 1.00 72.00 102 PRO A N 1
ATOM 817 C CA . PRO A 1 102 ? 0.123 11.026 8.712 1.00 72.00 102 PRO A CA 1
ATOM 818 C C . PRO A 1 102 ? -0.416 9.910 7.798 1.00 72.00 102 PRO A C 1
ATOM 820 O O . PRO A 1 102 ? -1.570 9.914 7.365 1.00 72.00 102 PRO A O 1
ATOM 823 N N . LEU A 1 103 ? 0.434 8.906 7.558 1.00 75.69 103 LEU A N 1
ATOM 824 C CA . LEU A 1 103 ? 0.073 7.643 6.916 1.00 75.69 103 LEU A CA 1
ATOM 825 C C . LEU A 1 103 ? 0.015 6.553 7.990 1.00 75.69 103 LEU A C 1
ATOM 827 O O . LEU A 1 103 ? 1.004 6.300 8.678 1.00 75.69 103 LEU A O 1
ATOM 831 N N . SER A 1 104 ? -1.138 5.909 8.129 1.00 78.19 104 SER A N 1
ATOM 832 C CA . SER A 1 104 ? -1.349 4.814 9.073 1.00 78.19 104 SER A CA 1
ATOM 833 C C . SER A 1 104 ? -1.309 3.472 8.349 1.00 78.19 104 SER A C 1
ATOM 835 O O . SER A 1 104 ? -2.024 3.259 7.368 1.00 78.19 104 SER A O 1
ATOM 837 N N . LEU A 1 105 ? -0.473 2.565 8.857 1.00 79.94 105 LEU A N 1
ATOM 838 C CA . LEU A 1 105 ? -0.325 1.194 8.375 1.00 79.94 105 LEU A CA 1
ATOM 839 C C . LEU A 1 105 ? -0.802 0.238 9.466 1.00 79.94 105 LEU A C 1
ATOM 841 O O . LEU A 1 105 ? -0.334 0.302 10.603 1.00 79.94 105 LEU A O 1
ATOM 845 N N . SER A 1 106 ? -1.726 -0.656 9.128 1.00 77.56 106 SER A N 1
ATOM 846 C CA . SER A 1 106 ? -2.214 -1.672 10.059 1.00 77.56 106 SER A CA 1
ATOM 847 C C . SER A 1 106 ? -2.291 -3.043 9.401 1.00 77.56 106 SER A C 1
ATOM 849 O O . SER A 1 106 ? -2.626 -3.187 8.228 1.00 77.56 106 SER A O 1
ATOM 851 N N . SER A 1 107 ? -1.962 -4.082 10.164 1.00 75.19 107 SER A N 1
ATOM 852 C CA . SER A 1 107 ? -2.116 -5.464 9.719 1.00 75.19 107 SER A CA 1
ATOM 853 C C . SER A 1 107 ? -3.562 -5.915 9.902 1.00 75.19 107 SER A C 1
ATOM 855 O O . SER A 1 107 ? -4.147 -5.701 10.964 1.00 75.19 107 SER A O 1
ATOM 857 N N . ALA A 1 108 ? -4.101 -6.651 8.928 1.00 69.25 108 ALA A N 1
ATOM 858 C CA . ALA A 1 108 ? -5.409 -7.295 9.054 1.00 69.25 108 ALA A CA 1
ATOM 859 C C . ALA A 1 108 ? -5.518 -8.254 10.253 1.00 69.25 108 ALA A C 1
ATOM 861 O O . ALA A 1 108 ? -6.612 -8.522 10.738 1.00 69.25 108 ALA A O 1
ATOM 862 N N . GLN A 1 109 ? -4.385 -8.776 10.733 1.00 69.12 109 GLN A N 1
ATOM 863 C CA . GLN A 1 109 ? -4.324 -9.721 11.850 1.00 69.12 109 GLN A CA 1
ATOM 864 C C . GLN A 1 109 ? -4.202 -9.031 13.219 1.00 69.12 109 GLN A C 1
ATOM 866 O O . GLN A 1 109 ? -4.052 -9.716 14.229 1.00 69.12 109 GLN A O 1
ATOM 871 N N . GLY A 1 110 ? -4.232 -7.692 13.271 1.00 59.38 110 GLY A N 1
ATOM 872 C CA . GLY A 1 110 ? -4.266 -6.929 14.523 1.00 59.38 110 GLY A CA 1
ATOM 873 C C . GLY A 1 110 ? -3.019 -7.066 15.404 1.00 59.38 110 GLY A C 1
ATOM 874 O O . GLY A 1 110 ? -3.073 -6.725 16.582 1.00 59.38 1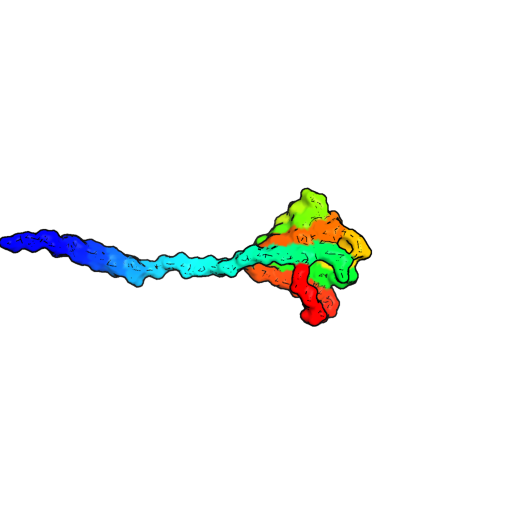10 GLY A O 1
ATOM 875 N N . LYS A 1 111 ? -1.896 -7.572 14.871 1.00 57.41 111 LYS A N 1
ATOM 876 C CA . LYS A 1 111 ? -0.638 -7.686 15.620 1.00 57.41 111 LYS A CA 1
ATOM 877 C C . LYS A 1 111 ? 0.228 -6.437 15.399 1.00 57.41 111 LYS A C 1
ATOM 879 O O . LYS A 1 111 ? 0.649 -6.211 14.265 1.00 57.41 111 LYS A O 1
ATOM 884 N N . PRO A 1 112 ? 0.509 -5.645 16.451 1.00 52.03 112 PRO A N 1
ATOM 885 C CA . PRO A 1 112 ? 1.288 -4.406 16.354 1.00 52.03 112 PRO A CA 1
ATOM 886 C C . PRO A 1 112 ? 2.790 -4.648 16.129 1.00 52.03 112 PRO A C 1
ATOM 888 O O . PRO A 1 112 ? 3.506 -3.749 15.703 1.00 52.03 112 PRO A O 1
ATOM 891 N N . GLU A 1 113 ? 3.277 -5.864 16.384 1.00 46.34 113 GLU A N 1
ATOM 892 C CA . GLU A 1 113 ? 4.689 -6.232 16.255 1.00 46.34 113 GLU A CA 1
ATOM 893 C C . GLU A 1 113 ? 5.038 -6.683 14.833 1.00 46.34 113 GLU A C 1
ATOM 895 O O . GLU A 1 113 ? 5.312 -7.861 14.605 1.00 46.34 113 GLU A O 1
ATOM 900 N N . ARG A 1 114 ? 5.017 -5.781 13.847 1.00 49.91 114 ARG A N 1
ATOM 901 C CA . ARG A 1 114 ? 5.677 -6.039 12.557 1.00 49.91 114 ARG A CA 1
ATOM 902 C C . ARG A 1 114 ? 6.326 -4.776 12.024 1.00 49.91 114 ARG A C 1
ATOM 904 O O . ARG A 1 114 ? 5.722 -3.712 11.999 1.00 49.91 114 ARG A O 1
ATOM 911 N N . SER A 1 115 ? 7.582 -4.915 11.629 1.00 43.44 115 SER A N 1
ATOM 912 C CA . SER A 1 115 ? 8.392 -3.847 11.059 1.00 43.44 115 SER A CA 1
ATOM 913 C C . SER A 1 115 ? 7.812 -3.428 9.707 1.00 43.44 115 SER A C 1
ATOM 915 O O . SER A 1 115 ? 7.727 -4.253 8.799 1.00 43.44 115 SER A O 1
ATOM 917 N N . TYR A 1 116 ? 7.442 -2.155 9.580 1.00 55.38 116 TYR A N 1
ATOM 918 C CA . TYR A 1 116 ? 7.104 -1.509 8.314 1.00 55.38 116 TYR A CA 1
ATOM 919 C C . TYR A 1 116 ? 8.335 -0.734 7.847 1.00 55.38 116 TYR A C 1
ATOM 921 O O . TYR A 1 116 ? 8.855 0.099 8.595 1.00 55.38 116 TYR A O 1
ATOM 929 N N . ARG A 1 117 ? 8.828 -1.023 6.647 1.00 44.78 117 ARG A N 1
ATOM 930 C CA . ARG A 1 117 ? 9.842 -0.212 5.977 1.00 44.78 117 ARG A CA 1
ATOM 931 C C . ARG A 1 117 ? 9.475 -0.084 4.513 1.00 44.78 117 ARG A C 1
ATOM 933 O O . ARG A 1 117 ? 9.063 -1.122 3.958 1.00 44.78 117 ARG A O 1
#

pLDDT: mean 72.4, std 14.67, range [43.44, 89.94]

Foldseek 3Di:
DDDPCPVVVVVVVVVVVVVVPDPPDCPVPPCQDKDKFKDALPDQWKKKKAFQAWWWKDFPNDIDIDHHGFIWIWGHDDQWIWIDGPVDIDIHSMMMIIDTDDMDMDTPVRDPPDDGD

Radius of gyration: 25.82 Å; Cα contacts (8 Å, |Δi|>4): 203; chains: 1; bounding box: 30×92×32 Å

Secondary structure (DSSP, 8-state):
---TTHHHHHHHHHHHHHHHS-----------PEEEEEE-S--SS-EEEEESS-EEEEETTEEEEE-TTPEEEEEEETTEEEEEETTEEEEES-EEEEEESPEEEEETT--------

Solvent-accessible surface area (backbone atoms only — not comparable to full-atom values): 6862 Å² total; per-residue (Å²): 139,84,78,79,64,63,67,57,55,52,53,50,53,52,53,52,50,50,59,73,68,48,86,73,77,73,68,70,70,78,85,47,61,77,45,76,44,59,50,65,66,82,46,85,61,43,36,37,37,34,24,77,31,58,31,37,42,37,34,76,94,44,75,46,81,42,58,53,66,46,64,37,41,38,39,32,54,87,69,38,33,38,40,37,51,91,95,43,76,47,73,22,60,44,39,44,35,44,28,36,50,60,71,49,77,43,47,76,82,72,60,86,89,64,93,84,103

Nearest PDB structures (foldseek):
  6e5c-assembly1_A  TM=4.883E-01  e=3.210E-03  synthetic construct
  7yrs-assembly6_F  TM=4.513E-01  e=6.007E-01  Lacticaseibacillus rhamnosus
  3l2h-assembly1_D  TM=4.293E-01  e=4.819E-01  Acidithiobacillus ferrooxidans ATCC 23270
  2yc2-assembly2_B  TM=3.013E-01  e=1.299E+00  Chlamydomonas reinhardtii
  2yc4-assembly1_B  TM=3.096E-01  e=4.362E+00  Chlamydomonas reinhardtii

Sequence (117 aa):
MKYPYYKWSILSTLYLLLFLLCPVLQAQQPFNPPVRVWLTHWQSTPLYITSESVWQVTGAGVSCRIDAGETVKVECDAAQVTLHLRDKSLQAEEWNIEGDAPLSLSSAQGKPERSYR